Protein AF-A0AAU4QS71-F1 (afdb_monomer_lite)

Radius of gyration: 12.77 Å; chains: 1; bounding box: 25×23×34 Å

Sequence (72 aa):
MIARWSSLWNGPSANLWDDACIGMVALLVELEALGTNVNAAQLTEVRRISETLLLTPGSLSAAGYALPGWPE

Structure (mmCIF, N/CA/C/O backbone):
data_AF-A0AAU4QS71-F1
#
_entry.id   AF-A0AAU4QS71-F1
#
loop_
_atom_site.group_PDB
_atom_site.id
_atom_site.type_symbol
_atom_site.label_atom_id
_atom_site.label_alt_id
_atom_site.label_comp_id
_atom_site.label_asym_id
_atom_site.label_entity_id
_atom_site.label_seq_id
_atom_site.pdbx_PDB_ins_code
_atom_site.Cartn_x
_atom_site.Cartn_y
_atom_site.Cartn_z
_atom_site.occupancy
_atom_site.B_iso_or_equiv
_atom_site.auth_seq_id
_atom_site.auth_comp_id
_atom_site.auth_asym_id
_atom_site.auth_atom_id
_atom_site.pdbx_PDB_model_num
ATOM 1 N N . MET A 1 1 ? -11.227 -7.988 -0.578 1.00 52.41 1 MET A N 1
ATOM 2 C CA . MET A 1 1 ? -9.808 -7.935 -0.165 1.00 52.41 1 MET A CA 1
ATOM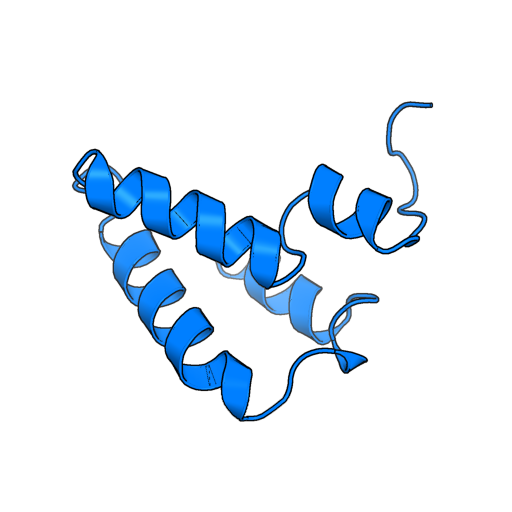 3 C C . MET A 1 1 ? -8.928 -8.817 -1.055 1.00 52.41 1 MET A C 1
ATOM 5 O O . MET A 1 1 ? -8.092 -8.265 -1.751 1.00 52.41 1 MET A O 1
ATOM 9 N N . ILE A 1 2 ? -9.179 -10.132 -1.157 1.00 54.53 2 ILE A N 1
ATOM 10 C CA . ILE A 1 2 ? -8.373 -11.082 -1.967 1.00 54.53 2 ILE A CA 1
ATOM 11 C C . ILE A 1 2 ? -8.216 -10.670 -3.448 1.00 54.53 2 ILE A C 1
ATOM 13 O O . ILE A 1 2 ? -7.119 -10.750 -3.987 1.00 54.53 2 ILE A O 1
ATOM 17 N N . ALA A 1 3 ? -9.275 -10.157 -4.087 1.00 57.38 3 ALA A N 1
ATOM 18 C CA . ALA A 1 3 ? -9.246 -9.791 -5.509 1.00 57.38 3 ALA A CA 1
ATOM 19 C C . ALA A 1 3 ? -8.253 -8.656 -5.855 1.00 57.38 3 ALA A C 1
ATOM 21 O O . ALA A 1 3 ? -7.614 -8.693 -6.907 1.00 57.38 3 ALA A O 1
ATOM 22 N N . ARG A 1 4 ? -8.082 -7.668 -4.958 1.00 66.44 4 ARG A N 1
ATOM 23 C CA . ARG A 1 4 ? -7.092 -6.587 -5.123 1.00 66.44 4 ARG A CA 1
ATOM 24 C C . ARG A 1 4 ? -5.685 -7.178 -5.077 1.00 66.44 4 ARG A C 1
ATOM 26 O O . ARG A 1 4 ? -4.915 -6.974 -6.005 1.00 66.44 4 ARG A O 1
ATOM 33 N N . TRP A 1 5 ? -5.396 -7.992 -4.063 1.00 67.75 5 TRP A N 1
ATOM 34 C CA . TRP A 1 5 ? -4.097 -8.643 -3.894 1.00 67.75 5 TRP A CA 1
ATOM 35 C C . TRP A 1 5 ? -3.715 -9.540 -5.080 1.00 67.75 5 TRP A C 1
ATOM 37 O O . TRP A 1 5 ? -2.579 -9.480 -5.539 1.00 67.75 5 TRP A O 1
ATOM 47 N N . SER A 1 6 ? -4.662 -10.280 -5.666 1.00 65.62 6 SER A N 1
ATOM 48 C CA . SER A 1 6 ? -4.397 -11.071 -6.880 1.00 65.62 6 SER A CA 1
ATOM 49 C C . SER A 1 6 ? -4.104 -10.231 -8.129 1.00 65.62 6 SER A C 1
ATOM 51 O O . SER A 1 6 ? -3.332 -10.659 -8.984 1.00 65.62 6 SER A O 1
ATOM 53 N N . SER A 1 7 ? -4.702 -9.040 -8.255 1.00 64.69 7 SER A N 1
ATOM 54 C CA . SER A 1 7 ? -4.441 -8.153 -9.401 1.00 64.69 7 SER A CA 1
ATOM 55 C C . SER A 1 7 ? -3.066 -7.485 -9.350 1.00 64.69 7 SER A C 1
ATOM 57 O O . SER A 1 7 ? -2.541 -7.113 -10.392 1.00 64.69 7 SER A O 1
ATOM 59 N N . LEU A 1 8 ? -2.462 -7.374 -8.165 1.00 65.75 8 LEU A N 1
ATOM 60 C CA . LEU A 1 8 ? -1.184 -6.685 -7.976 1.00 65.75 8 LEU A CA 1
ATOM 61 C C . LEU A 1 8 ? -0.003 -7.49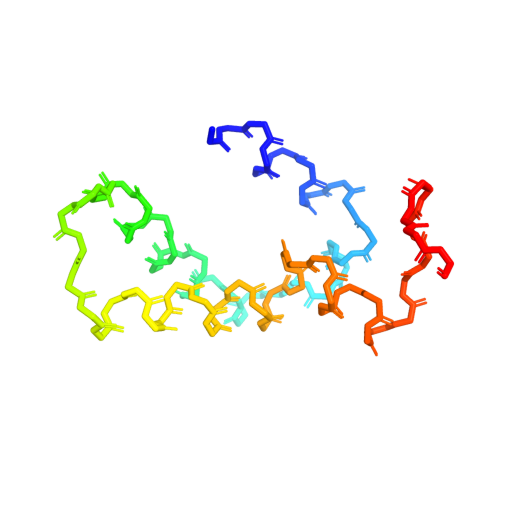7 -8.492 1.00 65.75 8 LEU A C 1
ATOM 63 O O . LEU A 1 8 ? 0.861 -6.947 -9.162 1.00 65.75 8 LEU A O 1
ATOM 67 N N . TRP A 1 9 ? -0.035 -8.814 -8.296 1.00 67.75 9 TRP A N 1
ATOM 68 C CA . TRP A 1 9 ? 0.977 -9.729 -8.830 1.00 67.75 9 TRP A CA 1
ATOM 69 C C . TRP A 1 9 ? 0.971 -9.838 -10.357 1.00 67.75 9 TRP A C 1
ATOM 71 O O . TRP A 1 9 ? 1.955 -10.270 -10.944 1.00 67.75 9 TRP A O 1
ATOM 81 N N . ASN A 1 10 ? -0.130 -9.442 -10.998 1.00 69.50 10 ASN A N 1
ATOM 82 C CA . ASN A 1 10 ? -0.283 -9.451 -12.453 1.00 69.50 10 ASN A CA 1
ATOM 83 C C . ASN A 1 10 ? -0.320 -8.030 -13.043 1.00 69.50 10 ASN A C 1
ATOM 85 O O . ASN A 1 10 ? -0.564 -7.860 -14.238 1.00 69.50 10 ASN A O 1
ATOM 89 N N . GLY A 1 11 ? -0.144 -7.010 -12.201 1.00 70.62 11 GLY A N 1
ATOM 90 C CA . GLY A 1 11 ? -0.244 -5.611 -12.580 1.00 70.62 11 GLY A CA 1
ATOM 91 C C . GLY A 1 11 ? 1.068 -5.057 -13.141 1.00 70.62 11 GLY A C 1
ATOM 92 O O . GLY A 1 11 ? 2.129 -5.658 -12.971 1.00 70.62 11 GLY A O 1
ATOM 93 N N . PRO A 1 12 ? 1.035 -3.867 -13.759 1.00 70.56 12 PRO A N 1
ATOM 94 C CA . PRO A 1 12 ? 2.227 -3.232 -14.324 1.00 70.56 12 PRO A CA 1
ATOM 95 C C . PRO A 1 12 ? 3.328 -2.960 -13.286 1.00 70.56 12 PRO A C 1
ATOM 97 O O . PRO A 1 12 ? 4.514 -2.960 -13.616 1.00 70.56 12 PRO A O 1
ATOM 100 N N . SER A 1 13 ? 2.924 -2.748 -12.030 1.00 74.25 13 SER A N 1
ATOM 101 C CA . SER A 1 13 ? 3.796 -2.498 -10.884 1.00 74.25 13 SER A CA 1
ATOM 102 C C . SER A 1 13 ? 4.412 -3.761 -10.278 1.00 74.25 13 SER A C 1
ATOM 104 O O . SER A 1 13 ? 5.302 -3.634 -9.443 1.00 74.25 13 SER A O 1
ATOM 106 N N . ALA A 1 14 ? 4.011 -4.965 -10.708 1.00 76.56 14 ALA A N 1
ATOM 107 C CA . ALA A 1 14 ? 4.527 -6.222 -10.159 1.00 76.56 14 ALA A CA 1
ATOM 108 C C . ALA A 1 14 ? 6.056 -6.338 -10.282 1.00 76.56 14 ALA A C 1
ATOM 110 O O . ALA A 1 14 ? 6.711 -6.873 -9.396 1.00 76.56 14 ALA A O 1
ATOM 111 N N . ASN A 1 15 ? 6.633 -5.774 -11.350 1.00 76.06 15 ASN A N 1
ATOM 112 C CA . ASN A 1 15 ? 8.081 -5.771 -11.587 1.00 76.06 15 ASN A CA 1
ATOM 113 C C . ASN A 1 15 ? 8.854 -4.777 -10.704 1.00 76.06 15 ASN A C 1
ATOM 115 O O . ASN A 1 15 ? 10.081 -4.791 -10.711 1.00 76.06 15 ASN A O 1
ATOM 119 N N . LEU A 1 16 ? 8.158 -3.877 -10.004 1.00 77.62 16 LEU A N 1
ATOM 120 C CA . LEU A 1 16 ? 8.769 -2.874 -9.129 1.00 77.62 16 LEU A CA 1
ATOM 121 C C . LEU A 1 16 ? 8.873 -3.352 -7.682 1.00 77.62 16 LEU A C 1
ATOM 123 O O . LEU A 1 16 ? 9.497 -2.682 -6.865 1.00 77.62 16 LEU A O 1
ATOM 127 N N . TRP A 1 17 ? 8.230 -4.471 -7.350 1.00 84.75 17 TRP A N 1
ATOM 128 C CA . TRP A 1 17 ? 8.253 -5.015 -6.003 1.00 84.75 17 TRP A CA 1
ATOM 129 C C . TRP A 1 17 ? 9.415 -5.983 -5.861 1.00 84.75 17 TRP A C 1
ATOM 131 O O . TRP A 1 17 ? 9.486 -7.004 -6.541 1.00 84.75 17 TRP A O 1
ATOM 141 N N . ASP A 1 18 ? 10.310 -5.650 -4.945 1.00 85.56 18 ASP A N 1
ATOM 142 C CA . ASP A 1 18 ? 11.432 -6.475 -4.528 1.00 85.56 18 ASP A CA 1
ATOM 143 C C . ASP A 1 18 ? 11.295 -6.858 -3.044 1.00 85.56 18 ASP A C 1
ATOM 145 O O . ASP A 1 18 ? 10.305 -6.540 -2.372 1.00 85.56 18 ASP A O 1
ATOM 149 N N . ASP A 1 19 ? 12.311 -7.533 -2.506 1.00 86.81 19 ASP A N 1
ATOM 150 C CA . ASP A 1 19 ? 12.330 -7.960 -1.105 1.00 86.81 19 ASP A CA 1
ATOM 151 C C . ASP A 1 19 ? 12.233 -6.781 -0.116 1.00 86.81 19 ASP A C 1
ATOM 153 O O . ASP A 1 19 ? 11.765 -6.955 1.013 1.00 86.81 19 ASP A O 1
ATOM 157 N N . ALA A 1 20 ? 12.598 -5.557 -0.524 1.00 86.50 20 ALA A N 1
ATOM 158 C CA . ALA A 1 20 ? 12.476 -4.376 0.331 1.00 86.50 20 ALA A CA 1
ATOM 159 C C . ALA A 1 20 ? 11.006 -3.988 0.581 1.00 86.50 20 ALA A C 1
ATOM 161 O O . ALA A 1 20 ? 10.692 -3.334 1.581 1.00 86.50 20 ALA A O 1
ATOM 162 N N . CYS A 1 21 ? 10.082 -4.435 -0.275 1.00 88.44 21 CYS A N 1
ATOM 163 C CA . CYS A 1 21 ? 8.653 -4.163 -0.143 1.00 88.44 21 CYS A CA 1
ATOM 164 C C . CYS A 1 21 ? 7.942 -5.082 0.868 1.00 88.44 21 CYS A C 1
ATOM 166 O O . CYS A 1 21 ? 6.837 -4.749 1.308 1.00 88.44 21 CYS A O 1
ATOM 168 N N . ILE A 1 22 ? 8.561 -6.195 1.291 1.00 89.12 22 ILE A N 1
ATOM 169 C CA . ILE A 1 22 ? 7.939 -7.218 2.157 1.00 89.12 22 ILE A CA 1
ATOM 170 C C . ILE A 1 22 ? 7.388 -6.608 3.452 1.00 89.12 22 ILE A C 1
ATOM 172 O O . ILE A 1 22 ? 6.246 -6.875 3.826 1.00 89.12 22 ILE A O 1
ATOM 176 N N . GLY A 1 23 ? 8.168 -5.752 4.120 1.00 91.31 23 GLY A N 1
ATOM 177 C CA . GLY A 1 23 ? 7.751 -5.128 5.379 1.00 91.31 23 GLY A CA 1
ATOM 178 C C . GLY A 1 23 ? 6.541 -4.202 5.218 1.00 91.31 23 GLY A C 1
ATOM 179 O O . GLY A 1 23 ? 5.641 -4.205 6.057 1.00 91.31 23 GLY A O 1
ATOM 180 N N . MET A 1 24 ? 6.484 -3.451 4.114 1.00 92.00 24 MET A N 1
ATOM 181 C CA . MET A 1 24 ? 5.352 -2.572 3.805 1.00 92.00 24 MET A CA 1
ATOM 182 C C . MET A 1 24 ? 4.089 -3.371 3.486 1.00 92.00 24 MET A C 1
ATOM 184 O O . MET A 1 24 ? 3.013 -3.029 3.970 1.00 92.00 24 MET A O 1
ATOM 188 N N . VAL A 1 25 ? 4.220 -4.448 2.708 1.00 89.38 25 VAL A N 1
ATOM 189 C CA . VAL A 1 25 ? 3.101 -5.341 2.381 1.00 89.38 25 VAL A CA 1
ATOM 190 C C . VAL A 1 25 ? 2.563 -6.015 3.642 1.00 89.38 25 VAL A C 1
ATOM 192 O O . VAL A 1 25 ? 1.355 -5.993 3.862 1.00 89.38 25 VAL A O 1
ATOM 195 N N . ALA A 1 26 ? 3.440 -6.550 4.497 1.00 91.44 26 ALA A N 1
ATOM 196 C CA . ALA A 1 26 ? 3.041 -7.177 5.755 1.00 91.44 26 ALA A CA 1
ATOM 197 C C . ALA A 1 26 ? 2.268 -6.197 6.652 1.00 91.44 26 ALA A C 1
ATOM 199 O O . ALA A 1 26 ? 1.173 -6.515 7.112 1.00 91.44 26 ALA A O 1
ATOM 200 N N . LEU A 1 27 ? 2.786 -4.977 6.832 1.00 93.38 27 LEU A N 1
ATOM 201 C CA . LEU A 1 27 ? 2.105 -3.946 7.615 1.00 93.38 27 LEU A CA 1
ATOM 202 C C . LEU A 1 27 ? 0.756 -3.551 7.000 1.00 93.38 27 LEU A C 1
ATOM 204 O O . LEU A 1 27 ? -0.223 -3.394 7.725 1.00 93.38 27 LEU A O 1
ATOM 208 N N . LEU A 1 28 ? 0.680 -3.408 5.675 1.00 91.56 28 LEU A N 1
ATOM 20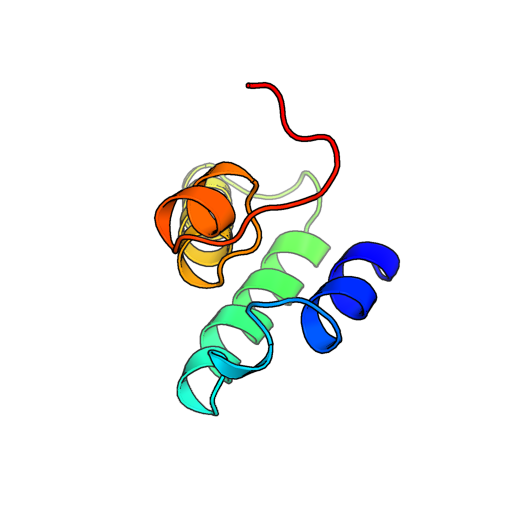9 C CA . LEU A 1 28 ? -0.573 -3.079 5.000 1.00 91.56 28 LEU A CA 1
ATOM 210 C C . LEU A 1 28 ? -1.632 -4.168 5.214 1.00 91.56 28 LEU A C 1
ATOM 212 O O . LEU A 1 28 ? -2.776 -3.832 5.505 1.00 91.56 28 LEU A O 1
ATOM 216 N N . VAL A 1 29 ? -1.259 -5.448 5.122 1.00 90.19 29 VAL A N 1
ATOM 217 C CA . VAL A 1 29 ? -2.172 -6.578 5.368 1.00 90.19 29 VAL A CA 1
ATOM 218 C C . VAL A 1 29 ? -2.700 -6.563 6.805 1.00 90.19 29 VAL A C 1
ATOM 220 O O . VAL A 1 29 ? -3.907 -6.697 7.007 1.00 90.19 29 VAL A O 1
ATOM 223 N N . GLU A 1 30 ? -1.829 -6.347 7.792 1.00 93.31 30 GLU A N 1
ATOM 224 C CA . GLU A 1 30 ? -2.224 -6.248 9.206 1.00 93.31 30 GLU A CA 1
ATOM 225 C C . GLU A 1 30 ? -3.182 -5.072 9.448 1.00 93.31 30 GLU A C 1
ATOM 227 O O . GLU A 1 30 ? -4.218 -5.221 10.097 1.00 93.31 30 GLU A O 1
ATOM 232 N N . LEU A 1 31 ? -2.886 -3.899 8.879 1.00 92.25 31 LEU A N 1
ATOM 233 C CA . LEU A 1 31 ? -3.744 -2.719 9.010 1.00 92.25 31 LEU A CA 1
ATOM 234 C C . LEU A 1 31 ? -5.094 -2.897 8.300 1.00 92.25 31 LEU A C 1
ATOM 236 O O . LEU A 1 31 ? -6.118 -2.467 8.829 1.00 92.25 31 LEU A O 1
ATOM 240 N N . GLU A 1 32 ? -5.126 -3.547 7.134 1.00 87.56 32 GLU A N 1
ATOM 241 C CA . GLU A 1 32 ? -6.375 -3.867 6.430 1.00 87.56 32 GLU A CA 1
ATOM 242 C C . GLU A 1 32 ? -7.230 -4.880 7.211 1.00 87.56 32 GLU A C 1
ATOM 244 O O . GLU A 1 32 ? -8.458 -4.759 7.227 1.00 87.56 32 GLU A O 1
ATOM 249 N N . ALA A 1 33 ? -6.607 -5.837 7.910 1.00 89.50 33 ALA A N 1
ATOM 250 C CA . ALA A 1 33 ? -7.306 -6.823 8.736 1.00 89.50 33 ALA A CA 1
ATOM 251 C C . ALA A 1 33 ? -8.038 -6.198 9.940 1.00 89.50 33 ALA A C 1
ATOM 253 O O . ALA A 1 33 ? -9.049 -6.740 10.393 1.00 89.50 33 ALA A O 1
ATOM 254 N N . LEU A 1 34 ? -7.588 -5.033 10.420 1.00 90.44 34 LEU A N 1
ATOM 255 C CA . LEU A 1 34 ? -8.279 -4.264 11.464 1.00 90.44 34 LEU A CA 1
ATOM 256 C C . LEU A 1 34 ? -9.596 -3.633 10.976 1.00 90.44 34 LEU A C 1
ATOM 258 O O . LEU A 1 34 ? -10.428 -3.232 11.798 1.00 90.44 34 LEU A O 1
ATOM 262 N N . GLY A 1 35 ? -9.809 -3.537 9.660 1.00 86.25 35 GLY A N 1
ATOM 263 C CA . GLY A 1 35 ? -11.026 -2.986 9.068 1.00 86.25 35 GLY A CA 1
ATOM 264 C C . GLY A 1 35 ? -11.303 -1.552 9.524 1.00 86.25 35 GLY A C 1
ATOM 265 O O . GLY A 1 35 ? -10.488 -0.653 9.338 1.00 86.25 35 GLY A O 1
ATOM 266 N N . THR A 1 36 ? -12.469 -1.319 10.129 1.00 85.50 36 THR A N 1
ATOM 267 C CA . THR A 1 36 ? -12.885 0.013 10.608 1.00 85.50 36 THR A CA 1
ATOM 268 C C . THR A 1 36 ? -12.277 0.407 11.956 1.00 85.50 36 THR A C 1
ATOM 270 O O . THR A 1 36 ? -12.522 1.518 12.416 1.00 85.50 36 THR A O 1
ATOM 273 N N . ASN A 1 37 ? -11.498 -0.468 12.601 1.00 90.25 37 ASN A N 1
ATOM 274 C CA . ASN A 1 37 ? -10.905 -0.213 13.920 1.00 90.25 37 ASN A CA 1
ATOM 275 C C . ASN A 1 37 ? -9.548 0.511 13.857 1.00 90.25 37 ASN A C 1
ATOM 277 O O . ASN A 1 37 ? -8.842 0.591 14.861 1.00 90.25 37 ASN A O 1
ATOM 281 N N . VAL A 1 38 ? -9.164 1.028 12.689 1.00 90.75 38 VAL A N 1
ATOM 282 C CA . VAL A 1 38 ? -7.923 1.789 12.515 1.00 90.75 38 VAL A CA 1
ATOM 283 C C . VAL A 1 38 ? -8.060 3.218 13.039 1.00 90.75 38 VAL A C 1
ATOM 285 O O . VAL A 1 38 ? -9.044 3.912 12.779 1.00 90.75 38 VAL A O 1
ATOM 288 N N . ASN A 1 39 ? -7.044 3.690 13.758 1.00 95.31 39 ASN A N 1
ATOM 289 C CA . ASN A 1 39 ? -6.953 5.086 14.177 1.00 95.31 39 ASN A CA 1
ATOM 290 C C . ASN A 1 39 ? -6.454 5.995 13.032 1.00 95.31 39 ASN A C 1
ATOM 292 O O . ASN A 1 39 ? -6.055 5.533 11.964 1.00 95.31 39 ASN A O 1
ATOM 296 N N . ALA A 1 40 ? -6.449 7.313 13.253 1.00 94.69 40 ALA A N 1
ATOM 297 C CA . ALA A 1 40 ? -6.070 8.287 12.225 1.00 94.69 40 ALA A CA 1
ATOM 298 C C . ALA A 1 40 ? -4.621 8.125 11.716 1.00 94.69 40 ALA A C 1
ATOM 300 O O . ALA A 1 40 ? -4.365 8.290 10.521 1.00 94.69 40 ALA A O 1
ATOM 301 N N . ALA A 1 41 ? -3.678 7.774 12.596 1.00 95.06 41 ALA A N 1
ATOM 302 C CA . ALA A 1 41 ? -2.286 7.545 12.211 1.00 95.06 41 ALA A CA 1
ATOM 303 C C . ALA A 1 41 ? -2.155 6.280 11.349 1.00 95.06 41 ALA A C 1
ATOM 305 O O . ALA A 1 41 ? -1.521 6.308 10.298 1.00 95.06 41 ALA A O 1
ATOM 306 N N . GLN A 1 42 ? -2.834 5.202 11.740 1.00 95.06 42 GLN A N 1
ATOM 307 C CA . GLN A 1 42 ? -2.899 3.952 10.983 1.00 95.06 42 GLN A CA 1
ATOM 308 C C . GLN A 1 42 ? -3.550 4.150 9.612 1.00 95.06 42 GLN A C 1
ATOM 310 O O . GLN A 1 42 ? -3.032 3.668 8.611 1.00 95.06 42 GLN A O 1
ATOM 315 N N . LEU A 1 43 ? -4.640 4.918 9.534 1.00 94.06 43 LEU A N 1
ATOM 316 C CA . LEU A 1 43 ? 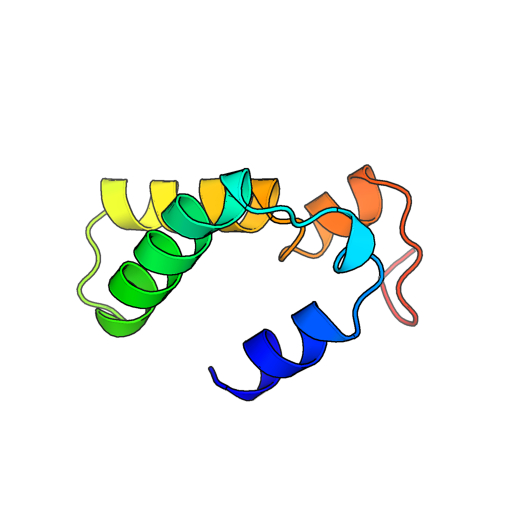-5.283 5.245 8.261 1.00 94.06 43 LEU A CA 1
ATOM 317 C C . LEU A 1 43 ? -4.360 6.059 7.341 1.00 94.06 43 LEU A C 1
ATOM 319 O O . LEU A 1 43 ? -4.357 5.858 6.126 1.00 94.06 43 LEU A O 1
ATOM 323 N N . THR A 1 44 ? -3.579 6.976 7.913 1.00 95.19 44 THR A N 1
ATOM 324 C CA . THR A 1 44 ? -2.579 7.748 7.162 1.00 95.19 44 THR A CA 1
ATOM 325 C C . THR A 1 44 ? -1.493 6.828 6.614 1.00 95.19 44 THR A C 1
ATOM 327 O O . THR A 1 44 ? -1.129 6.933 5.444 1.00 95.19 44 THR A O 1
ATOM 330 N N . GLU A 1 45 ? -1.039 5.873 7.421 1.00 95.31 45 GLU A N 1
ATOM 331 C CA . GLU A 1 45 ? -0.027 4.903 7.013 1.00 95.31 45 GLU A CA 1
ATOM 332 C C . GLU A 1 45 ? -0.534 3.954 5.915 1.00 95.31 45 GLU A C 1
ATOM 334 O O . GLU A 1 45 ? 0.172 3.724 4.934 1.00 95.31 45 GLU A O 1
ATOM 339 N N . VAL A 1 46 ? -1.791 3.497 5.990 1.00 93.19 46 VAL A N 1
ATOM 340 C CA . VAL A 1 46 ? -2.438 2.724 4.911 1.00 93.19 46 VAL A CA 1
ATOM 341 C C . VAL A 1 46 ? -2.416 3.490 3.587 1.00 93.19 46 VAL A C 1
ATOM 343 O O . VAL A 1 46 ? -2.106 2.906 2.544 1.00 93.19 46 VAL A O 1
ATOM 346 N N . ARG A 1 47 ? -2.732 4.793 3.611 1.00 91.81 47 ARG A N 1
ATOM 347 C CA . ARG A 1 47 ? -2.701 5.643 2.409 1.00 91.81 47 ARG A CA 1
ATOM 348 C C . ARG A 1 47 ? -1.283 5.765 1.863 1.00 91.81 47 ARG A C 1
ATOM 350 O O . ARG A 1 47 ? -1.070 5.480 0.687 1.00 91.81 47 ARG A O 1
ATOM 357 N N . ARG A 1 48 ? -0.316 6.086 2.726 1.00 94.38 48 ARG A N 1
ATOM 358 C CA . ARG A 1 48 ? 1.098 6.240 2.360 1.00 94.38 48 ARG A CA 1
ATOM 359 C C . ARG A 1 48 ? 1.675 4.966 1.738 1.00 94.38 48 ARG A C 1
ATOM 361 O O . ARG A 1 48 ? 2.313 5.028 0.687 1.00 94.38 48 ARG A O 1
ATOM 368 N N . ILE A 1 49 ? 1.443 3.808 2.359 1.00 92.81 49 ILE A N 1
ATOM 369 C CA . ILE A 1 49 ? 1.914 2.518 1.838 1.00 92.81 49 ILE A CA 1
ATOM 370 C C . ILE A 1 49 ? 1.208 2.184 0.521 1.00 92.81 49 ILE A C 1
ATOM 372 O O . ILE A 1 49 ? 1.865 1.769 -0.430 1.00 92.81 49 ILE A O 1
ATOM 376 N N . SER A 1 50 ? -0.106 2.420 0.428 1.00 89.50 50 SER A N 1
ATOM 377 C CA . SER A 1 50 ? -0.854 2.187 -0.813 1.00 89.50 50 SER A CA 1
ATOM 378 C C . SER A 1 50 ? -0.338 3.035 -1.975 1.00 89.50 50 SER A C 1
ATOM 380 O O . SER A 1 50 ? -0.266 2.548 -3.100 1.00 89.50 50 SER A O 1
ATOM 382 N N . GLU A 1 51 ? 0.026 4.291 -1.728 1.00 90.44 51 GLU A N 1
ATOM 383 C CA . GLU A 1 51 ? 0.637 5.151 -2.743 1.00 90.44 51 GLU A CA 1
ATOM 384 C C . GLU A 1 51 ? 2.026 4.643 -3.137 1.00 90.44 51 GLU A C 1
ATOM 386 O O . GLU A 1 51 ? 2.277 4.453 -4.325 1.00 90.44 51 GLU A O 1
ATOM 391 N N . THR A 1 52 ? 2.878 4.343 -2.149 1.00 90.81 52 THR A N 1
ATOM 392 C CA . THR A 1 52 ? 4.260 3.863 -2.349 1.00 90.81 52 THR A CA 1
ATOM 393 C C . THR A 1 52 ? 4.311 2.573 -3.167 1.00 90.81 52 THR A C 1
ATOM 395 O O . THR A 1 52 ? 5.114 2.447 -4.084 1.00 90.81 52 THR A O 1
ATOM 398 N N . LEU A 1 53 ? 3.421 1.626 -2.869 1.00 88.00 53 LEU A N 1
ATOM 399 C CA . LEU A 1 53 ? 3.337 0.336 -3.557 1.00 88.00 53 LEU A CA 1
ATOM 400 C C . LEU A 1 53 ? 2.611 0.415 -4.912 1.00 88.00 53 LEU A C 1
ATOM 402 O O . LEU A 1 53 ? 2.359 -0.619 -5.530 1.00 88.00 53 LEU A O 1
ATOM 406 N N . LEU A 1 54 ? 2.265 1.618 -5.381 1.00 88.06 54 LEU A N 1
ATOM 407 C CA . LEU A 1 54 ? 1.511 1.834 -6.616 1.00 88.06 54 LEU A CA 1
ATOM 408 C C . LEU A 1 54 ? 0.171 1.078 -6.631 1.00 88.06 54 LEU A C 1
ATOM 410 O O . LEU A 1 54 ? -0.217 0.468 -7.622 1.00 88.06 54 LEU A O 1
ATOM 414 N N . LEU A 1 55 ? -0.534 1.079 -5.498 1.00 83.06 55 LEU A N 1
ATOM 415 C CA . LEU A 1 55 ? -1.839 0.430 -5.346 1.00 83.06 55 LEU A CA 1
ATOM 416 C C . LEU A 1 55 ? -3.006 1.379 -5.570 1.00 83.06 55 LEU A C 1
ATOM 418 O O . LEU A 1 55 ? -4.161 0.949 -5.463 1.00 83.06 55 LEU A O 1
ATOM 422 N N . THR A 1 56 ? -2.721 2.670 -5.743 1.00 83.94 56 THR A N 1
ATOM 423 C CA . THR A 1 56 ? -3.745 3.674 -5.966 1.00 83.94 56 THR A CA 1
ATOM 424 C C . THR A 1 56 ? -3.778 4.073 -7.439 1.00 83.94 56 THR A C 1
ATOM 426 O O . THR A 1 56 ? -2.757 4.065 -8.128 1.00 83.94 56 THR A O 1
ATOM 429 N N . PRO A 1 57 ? -4.964 4.468 -7.911 1.00 78.94 57 PRO A N 1
ATOM 430 C CA . PRO A 1 57 ? -5.164 5.091 -9.214 1.00 78.94 57 PRO A CA 1
ATOM 431 C C . PRO A 1 57 ? -4.121 6.160 -9.568 1.00 78.94 57 PRO A C 1
ATOM 433 O O . PRO A 1 57 ? -3.476 6.122 -10.614 1.00 78.94 57 PRO A O 1
ATOM 436 N N . GLY A 1 58 ? -3.950 7.112 -8.647 1.00 83.62 58 GLY A N 1
ATOM 437 C CA . GLY A 1 58 ? -3.088 8.266 -8.837 1.00 83.62 58 GLY A CA 1
ATOM 438 C C . GLY A 1 58 ? -1.615 7.894 -8.827 1.00 83.62 58 GLY A C 1
ATOM 439 O O . GLY A 1 58 ? -0.866 8.424 -9.639 1.00 83.62 58 GLY A O 1
ATOM 440 N N . SER A 1 59 ? -1.193 6.960 -7.969 1.00 86.31 59 SER A N 1
ATOM 441 C CA . SER A 1 59 ? 0.211 6.556 -7.938 1.00 86.31 59 SER A CA 1
ATOM 442 C C . SER A 1 59 ? 0.605 5.735 -9.166 1.00 86.31 59 SER A C 1
ATOM 444 O O . SER A 1 59 ? 1.678 5.968 -9.717 1.00 86.31 59 SER A O 1
ATOM 446 N N . LEU A 1 60 ? -0.273 4.864 -9.676 1.00 82.31 60 LEU A N 1
ATOM 447 C CA . LEU A 1 60 ? -0.038 4.159 -10.945 1.00 82.31 60 LEU A CA 1
ATOM 448 C C . LEU A 1 60 ? 0.083 5.126 -12.128 1.00 82.31 60 LEU A C 1
ATOM 450 O O . LEU A 1 60 ? 1.018 5.006 -12.920 1.00 82.31 60 LEU A O 1
ATOM 454 N N . SER A 1 61 ? -0.814 6.111 -12.215 1.00 84.12 61 SER A N 1
ATOM 455 C CA . SER A 1 61 ? -0.746 7.149 -13.249 1.00 84.12 61 SER A CA 1
ATOM 456 C C . SER A 1 61 ? 0.520 8.007 -13.120 1.00 84.12 61 SER A C 1
ATOM 458 O O . SER A 1 61 ? 1.206 8.228 -14.117 1.00 84.12 61 SER A O 1
ATOM 460 N N . ALA A 1 62 ? 0.894 8.420 -11.903 1.00 85.50 62 ALA A N 1
ATOM 461 C CA . ALA A 1 62 ? 2.114 9.191 -11.648 1.00 85.50 62 ALA A CA 1
ATOM 462 C C . ALA A 1 62 ? 3.398 8.422 -12.006 1.00 85.50 62 ALA A C 1
ATOM 464 O O . ALA A 1 62 ? 4.388 9.031 -12.405 1.00 85.50 62 ALA A O 1
ATOM 465 N N . ALA A 1 63 ? 3.374 7.091 -11.907 1.00 85.12 63 ALA A N 1
ATOM 466 C CA . ALA A 1 63 ? 4.453 6.215 -12.358 1.00 85.12 63 ALA A CA 1
ATOM 467 C C . ALA A 1 63 ? 4.451 5.964 -13.884 1.00 85.12 63 ALA A C 1
ATOM 469 O O . ALA A 1 63 ? 5.323 5.258 -14.387 1.00 85.12 63 ALA A O 1
ATOM 470 N N . GLY A 1 64 ? 3.501 6.540 -14.630 1.00 83.44 64 GLY A N 1
ATOM 471 C CA . GLY A 1 64 ? 3.422 6.449 -16.090 1.00 83.44 64 GLY A CA 1
ATOM 472 C C . GLY A 1 64 ? 2.653 5.237 -16.620 1.00 83.44 64 GLY A C 1
ATOM 473 O O . GLY A 1 64 ? 2.715 4.957 -17.818 1.00 83.44 64 GLY A O 1
ATOM 474 N N . TYR A 1 65 ? 1.919 4.513 -15.770 1.00 79.81 65 TYR A N 1
ATOM 475 C CA . TYR A 1 65 ? 1.102 3.384 -16.212 1.00 79.81 65 TYR A CA 1
ATOM 476 C C . TYR A 1 65 ? -0.267 3.851 -16.720 1.00 79.81 65 TYR A C 1
ATOM 478 O O . TYR A 1 65 ? -1.037 4.479 -15.995 1.00 79.81 65 TYR A O 1
ATOM 486 N N . ALA A 1 66 ? -0.593 3.495 -17.965 1.00 66.75 66 ALA A N 1
ATOM 487 C CA . ALA A 1 66 ? -1.916 3.703 -18.546 1.00 66.75 66 ALA A CA 1
ATOM 488 C C . ALA A 1 66 ? -2.824 2.518 -18.196 1.00 66.75 66 ALA A C 1
ATOM 490 O O . ALA A 1 66 ? -2.593 1.390 -18.637 1.00 66.75 66 ALA A O 1
ATOM 491 N N . LEU A 1 67 ? -3.855 2.761 -17.391 1.00 61.72 67 LEU A N 1
ATOM 492 C CA . LEU A 1 67 ? -4.837 1.744 -17.030 1.00 61.72 67 LEU A CA 1
ATOM 493 C C . LEU A 1 67 ? -6.094 1.919 -17.903 1.00 61.72 67 LEU A C 1
ATOM 495 O O . LEU A 1 67 ? -6.601 3.038 -18.007 1.00 61.72 67 LEU A O 1
ATOM 499 N N . PRO A 1 68 ? -6.618 0.851 -18.533 1.00 56.19 68 PRO A N 1
ATOM 500 C CA . PRO A 1 68 ? -7.822 0.946 -19.356 1.00 56.19 68 PRO A CA 1
ATOM 501 C C . PRO A 1 68 ? -9.018 1.459 -18.537 1.00 56.19 68 PRO A C 1
ATOM 503 O O . PRO A 1 68 ? -9.372 0.853 -17.527 1.00 56.19 68 PRO A O 1
ATOM 506 N N . GLY A 1 69 ? -9.657 2.547 -18.983 1.0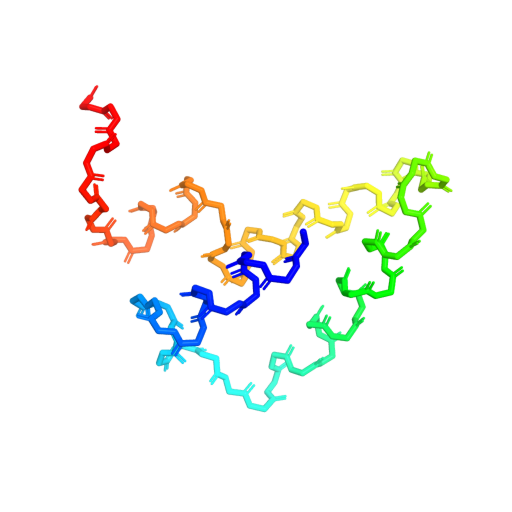0 60.25 69 GLY A N 1
ATOM 507 C CA . GLY A 1 69 ? -10.884 3.080 -18.371 1.00 60.25 69 GLY A CA 1
ATOM 508 C C . GLY A 1 69 ? -10.698 4.070 -17.211 1.00 60.25 69 GLY A C 1
ATOM 509 O O . GLY A 1 69 ? -11.657 4.309 -16.479 1.00 60.25 69 GLY A O 1
ATOM 510 N N . TRP A 1 70 ? -9.509 4.653 -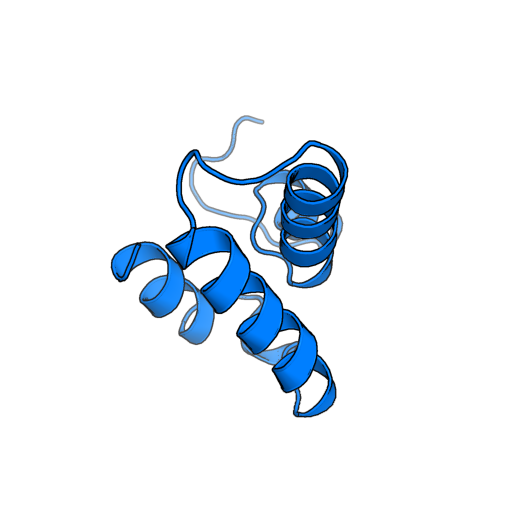17.028 1.00 48.84 70 TRP A N 1
ATOM 511 C CA . TRP A 1 70 ? -9.326 5.809 -16.135 1.00 48.84 70 TRP A CA 1
ATOM 512 C C . TRP A 1 70 ? -9.869 7.099 -16.771 1.00 48.84 70 TRP A C 1
ATOM 514 O O . TRP A 1 70 ? -9.777 7.202 -17.994 1.00 48.84 70 TRP A O 1
ATOM 524 N N . PRO A 1 71 ? -10.437 8.071 -16.020 1.00 41.38 71 PRO A N 1
ATOM 525 C CA . PRO A 1 71 ? -10.948 9.287 -16.635 1.00 41.38 71 PRO A CA 1
ATOM 526 C C . PRO A 1 71 ? -9.773 10.071 -17.220 1.00 41.38 71 PRO A C 1
ATOM 528 O O . PRO A 1 71 ? -8.776 10.283 -16.526 1.00 41.38 71 PRO A O 1
ATOM 531 N N . GLU A 1 72 ? -9.914 10.443 -18.491 1.00 42.78 72 GLU A N 1
ATOM 532 C CA . GLU A 1 72 ? -9.126 11.495 -19.141 1.00 42.78 72 GLU A CA 1
ATOM 533 C C . GLU A 1 72 ? -9.228 12.826 -18.382 1.00 42.78 72 GLU A C 1
ATOM 535 O O . GLU A 1 72 ? -10.315 13.114 -17.820 1.00 42.78 72 GLU A O 1
#

pLDDT: mean 80.85, std 13.75, range [41.38, 95.31]

Secondary structure (DSSP, 8-state):
-HHHHHHHTTSGGGGG--GGGHHHHHHHHHHHHTGGG--HHHHHHHHHHHHHTT-SHHHHHHTT---TT---

Foldseek 3Di:
DVVLVVVLCVDPLVVVDDPVLVVLVVLLVVLVVCPPVDDPVSVVSNVVSCLVSVSDPVSCVVVVHDDPPDDD